Protein AF-A0A0M3HJ71-F1 (afdb_monomer_lite)

Radius of gyration: 14.86 Å; chains: 1; bounding box: 36×26×31 Å

Organism: Ascaris lumbricoides (NCBI:txid6252)

InterPro domains:
  IPR035979 RNA-binding domain superfamily [SSF54928] (25-64)
  IPR051847 RNA Processing and Spliceosome Component [PTHR45880] (1-60)

Secondary structure (DSSP, 8-state):
--HHHHHHHHHHHHHHHHHTT--SSSS-SGGGGGTT----------TT--HHHHHHHHTTT--SS-------

Sequence (72 aa):
MNPITNIRNQNKITTRELELGVIGGSGKSWHDKYANSAWIYIGGLPYDLNEGDIITVFSQLALFPSFFFSFD

Structure (mmCIF, N/CA/C/O backbone):
data_AF-A0A0M3HJ71-F1
#
_entry.id   AF-A0A0M3HJ71-F1
#
loop_
_atom_site.group_PDB
_atom_site.id
_atom_site.type_symbol
_atom_site.label_atom_id
_atom_site.label_alt_id
_atom_site.label_comp_id
_atom_site.label_asym_id
_atom_site.label_entity_id
_atom_site.label_seq_id
_atom_site.pdbx_PDB_ins_code
_atom_site.Cartn_x
_atom_site.Cartn_y
_atom_site.Cartn_z
_atom_site.occupancy
_atom_site.B_iso_or_equiv
_atom_site.auth_seq_id
_atom_site.auth_comp_id
_atom_site.auth_asym_id
_atom_site.auth_atom_id
_atom_site.pdbx_PDB_model_num
ATOM 1 N N . MET A 1 1 ? 0.505 -7.338 14.922 1.00 50.31 1 MET A N 1
ATOM 2 C CA . MET A 1 1 ? 1.051 -6.329 13.983 1.00 50.31 1 MET A CA 1
ATOM 3 C C . MET A 1 1 ? 0.024 -5.208 13.871 1.00 50.31 1 MET A C 1
ATOM 5 O O . MET A 1 1 ? -1.142 -5.530 13.700 1.00 50.31 1 MET A O 1
ATOM 9 N N . ASN A 1 2 ? 0.389 -3.934 14.054 1.00 71.50 2 ASN A N 1
ATOM 10 C CA . ASN A 1 2 ? -0.595 -2.843 14.002 1.00 71.50 2 ASN A CA 1
ATOM 11 C C . ASN A 1 2 ? -0.860 -2.450 12.528 1.00 71.50 2 ASN A C 1
ATOM 13 O O . ASN A 1 2 ? 0.087 -2.031 11.856 1.00 71.50 2 ASN A O 1
ATOM 17 N N . PRO A 1 3 ? -2.101 -2.545 12.015 1.00 64.19 3 PRO A N 1
ATOM 18 C CA . PRO A 1 3 ? -2.409 -2.295 10.602 1.00 64.19 3 PRO A CA 1
ATOM 19 C C . PRO A 1 3 ? -2.024 -0.880 10.138 1.00 64.19 3 PRO A C 1
ATOM 21 O O . PRO A 1 3 ? -1.525 -0.706 9.028 1.00 64.19 3 PRO A O 1
ATOM 24 N N . ILE A 1 4 ? -2.111 0.121 11.021 1.00 74.56 4 ILE A N 1
ATOM 25 C CA . ILE A 1 4 ? -1.717 1.507 10.719 1.00 74.56 4 ILE A CA 1
ATOM 26 C C . ILE A 1 4 ? -0.205 1.629 10.497 1.00 74.56 4 ILE A C 1
ATOM 28 O O . ILE A 1 4 ? 0.257 2.439 9.691 1.00 74.56 4 ILE A O 1
ATOM 32 N N . THR A 1 5 ? 0.594 0.813 11.186 1.00 79.00 5 THR A N 1
ATOM 33 C CA . THR A 1 5 ? 2.054 0.835 11.012 1.00 79.00 5 THR A CA 1
ATOM 34 C C . THR A 1 5 ? 2.479 0.265 9.662 1.00 79.00 5 THR A C 1
ATOM 36 O O . THR A 1 5 ? 3.430 0.774 9.074 1.00 79.00 5 THR A O 1
ATOM 39 N N . ASN A 1 6 ? 1.735 -0.708 9.124 1.00 81.69 6 ASN A N 1
ATOM 40 C CA . ASN A 1 6 ? 2.033 -1.292 7.818 1.00 81.69 6 ASN A CA 1
ATOM 41 C C . ASN A 1 6 ? 1.762 -0.296 6.680 1.00 81.69 6 ASN A C 1
ATOM 43 O O . ASN A 1 6 ? 2.628 -0.078 5.837 1.00 81.69 6 ASN A O 1
ATOM 47 N N . ILE A 1 7 ? 0.623 0.405 6.739 1.00 83.69 7 ILE A N 1
ATOM 48 C CA . ILE A 1 7 ? 0.266 1.469 5.783 1.00 83.69 7 ILE A CA 1
ATOM 49 C C . ILE A 1 7 ? 1.337 2.570 5.779 1.00 83.69 7 ILE A C 1
ATOM 51 O O . ILE A 1 7 ? 1.812 2.997 4.728 1.00 83.69 7 ILE A O 1
ATOM 55 N N . ARG A 1 8 ? 1.787 3.000 6.966 1.00 85.44 8 ARG A N 1
ATOM 56 C CA . ARG A 1 8 ? 2.852 4.009 7.089 1.00 85.44 8 ARG A CA 1
ATOM 57 C C . ARG A 1 8 ? 4.181 3.538 6.504 1.00 85.44 8 ARG A C 1
ATOM 59 O O . ARG A 1 8 ? 4.895 4.348 5.920 1.00 85.44 8 ARG A O 1
ATOM 66 N N . ASN A 1 9 ? 4.528 2.266 6.668 1.00 85.81 9 ASN A N 1
ATOM 67 C CA . ASN A 1 9 ? 5.764 1.718 6.116 1.00 85.81 9 ASN A CA 1
ATOM 68 C C . ASN A 1 9 ? 5.711 1.643 4.588 1.00 85.81 9 ASN A C 1
ATOM 70 O O . ASN A 1 9 ? 6.680 2.023 3.936 1.00 85.81 9 ASN A O 1
ATOM 74 N N . GLN A 1 10 ? 4.575 1.238 4.021 1.00 84.25 10 GLN A N 1
ATOM 75 C CA . GLN A 1 10 ? 4.391 1.176 2.573 1.00 84.25 10 GLN A CA 1
ATOM 76 C C . GLN A 1 10 ? 4.459 2.571 1.933 1.00 84.25 10 GLN A C 1
ATOM 78 O O . GLN A 1 10 ? 5.188 2.761 0.963 1.00 84.25 10 GLN A O 1
ATOM 83 N N . ASN A 1 11 ? 3.833 3.579 2.551 1.00 86.31 11 ASN A N 1
ATOM 84 C CA . ASN A 1 11 ? 3.944 4.969 2.095 1.00 86.31 11 ASN A CA 1
ATOM 85 C C . ASN A 1 11 ? 5.392 5.478 2.123 1.00 86.31 11 ASN A C 1
ATOM 87 O O . ASN A 1 11 ? 5.832 6.109 1.168 1.00 86.31 11 ASN A O 1
ATOM 91 N N . LYS A 1 12 ? 6.159 5.164 3.177 1.00 87.88 12 LYS A N 1
ATOM 92 C CA . LYS A 1 12 ? 7.582 5.539 3.265 1.00 87.88 12 LYS A CA 1
ATOM 93 C C . LYS A 1 12 ? 8.422 4.925 2.145 1.00 87.88 12 LYS A C 1
ATOM 95 O O . LYS A 1 12 ? 9.321 5.592 1.641 1.00 87.88 12 LYS A O 1
ATOM 100 N N . ILE A 1 13 ? 8.153 3.672 1.775 1.00 84.81 13 ILE A N 1
ATOM 101 C CA . ILE A 1 13 ? 8.846 3.001 0.667 1.00 84.81 13 ILE A CA 1
ATOM 102 C C . ILE A 1 13 ? 8.544 3.733 -0.641 1.00 84.81 13 ILE A C 1
ATOM 104 O O . ILE A 1 13 ? 9.477 4.116 -1.339 1.00 84.81 13 ILE A O 1
ATOM 108 N N . THR A 1 14 ? 7.270 4.020 -0.919 1.00 84.12 14 THR A N 1
ATOM 109 C CA . THR A 1 14 ? 6.863 4.759 -2.122 1.00 84.12 14 THR A CA 1
ATOM 110 C C . THR A 1 14 ? 7.486 6.156 -2.184 1.00 84.12 14 THR A C 1
ATOM 112 O O . THR A 1 14 ? 8.012 6.538 -3.225 1.00 84.12 14 THR A O 1
ATOM 115 N N . THR A 1 15 ? 7.494 6.917 -1.082 1.00 85.50 15 THR A N 1
ATOM 116 C CA . THR A 1 15 ? 8.142 8.242 -1.041 1.00 85.50 15 THR A CA 1
ATOM 117 C C . THR A 1 15 ? 9.637 8.142 -1.330 1.00 85.50 15 THR A C 1
ATOM 119 O O . THR A 1 15 ? 10.161 8.916 -2.125 1.00 85.50 15 THR A O 1
ATOM 122 N N . ARG A 1 16 ? 10.318 7.148 -0.751 1.00 84.94 16 ARG A N 1
ATOM 123 C CA . ARG A 1 16 ? 11.746 6.921 -0.991 1.00 84.94 16 ARG A CA 1
ATOM 124 C C . ARG A 1 16 ? 12.038 6.519 -2.437 1.00 84.94 16 ARG A C 1
ATOM 126 O O . ARG A 1 16 ? 13.040 6.952 -2.994 1.00 84.94 16 ARG A O 1
ATOM 133 N N . GLU A 1 17 ? 11.192 5.700 -3.055 1.00 81.06 17 GLU A N 1
ATOM 134 C CA . GLU A 1 17 ? 11.326 5.356 -4.477 1.00 81.06 17 GLU A CA 1
ATOM 135 C C . GLU A 1 17 ? 11.126 6.570 -5.389 1.00 81.06 17 GLU A C 1
ATOM 137 O O . GLU A 1 17 ? 11.843 6.708 -6.384 1.00 81.06 17 GLU A O 1
ATOM 142 N N . LEU A 1 18 ? 10.202 7.466 -5.024 1.00 81.81 18 LEU A N 1
ATOM 143 C CA . LEU A 1 18 ? 9.958 8.719 -5.733 1.00 81.81 18 LEU A CA 1
ATOM 144 C C . LEU A 1 18 ? 11.175 9.656 -5.653 1.00 81.81 18 LEU A C 1
ATOM 146 O O . LEU A 1 18 ? 11.614 10.175 -6.674 1.00 81.81 18 LEU A O 1
ATOM 150 N N . GLU A 1 19 ? 11.753 9.821 -4.458 1.00 83.19 19 GLU A N 1
ATOM 151 C CA . GLU A 1 19 ? 12.968 10.622 -4.226 1.00 83.19 19 GLU A CA 1
ATOM 152 C C . GLU A 1 19 ? 14.185 10.080 -4.986 1.00 83.19 19 GLU A C 1
ATOM 154 O O . GLU A 1 19 ? 14.999 10.847 -5.495 1.00 83.19 19 GLU A O 1
ATOM 159 N N . LEU A 1 20 ? 14.307 8.753 -5.085 1.00 80.75 20 LEU A N 1
ATOM 160 C CA . LEU A 1 20 ? 15.388 8.087 -5.814 1.00 80.75 20 LEU A CA 1
ATOM 161 C C . LEU A 1 20 ? 15.160 8.046 -7.336 1.00 80.75 20 LEU A C 1
ATOM 163 O O . LEU A 1 20 ? 16.038 7.583 -8.062 1.00 80.75 20 LEU A O 1
ATOM 167 N N . GLY A 1 21 ? 14.003 8.503 -7.829 1.00 72.94 21 GLY A N 1
ATOM 168 C CA . GLY A 1 21 ? 13.683 8.529 -9.257 1.00 72.94 21 GLY A CA 1
ATOM 169 C C . GLY A 1 21 ? 13.545 7.141 -9.893 1.00 72.94 21 GLY A C 1
ATOM 170 O O . GLY A 1 21 ? 13.731 6.999 -11.097 1.00 72.94 21 GLY A O 1
ATOM 171 N N . VAL A 1 22 ? 13.207 6.104 -9.116 1.00 68.50 22 VAL A N 1
ATOM 172 C CA . VAL A 1 22 ? 13.103 4.698 -9.580 1.00 68.50 22 VAL A CA 1
ATOM 173 C C . VAL A 1 22 ? 11.764 4.432 -10.301 1.00 68.50 22 VAL A C 1
ATOM 175 O O . VAL A 1 22 ? 11.276 3.308 -10.396 1.00 68.50 22 VAL A O 1
ATOM 178 N N . ILE A 1 23 ? 11.140 5.479 -10.838 1.00 58.97 23 ILE A N 1
ATOM 179 C CA . ILE A 1 23 ? 9.782 5.436 -11.374 1.00 58.97 23 ILE A CA 1
ATOM 180 C C . ILE A 1 23 ? 9.828 4.941 -12.829 1.00 58.97 23 ILE A C 1
ATOM 182 O O . ILE A 1 23 ? 10.336 5.628 -13.710 1.00 58.97 23 ILE A O 1
ATOM 186 N N . GLY A 1 24 ? 9.258 3.761 -13.092 1.00 54.75 24 GLY A N 1
ATOM 187 C CA . GLY A 1 24 ? 8.716 3.440 -14.419 1.00 54.75 24 GLY A CA 1
ATOM 188 C C . GLY A 1 24 ? 9.576 2.658 -15.419 1.00 54.75 24 GLY A C 1
ATOM 189 O O . GLY A 1 24 ? 9.239 2.683 -16.598 1.00 54.75 24 GLY A O 1
ATOM 190 N N . GLY A 1 25 ? 10.628 1.924 -15.029 1.00 51.16 25 GLY A N 1
ATOM 191 C CA . GLY A 1 25 ? 11.262 1.048 -16.037 1.00 51.16 25 GLY A CA 1
ATOM 192 C C . GLY A 1 25 ? 12.527 0.267 -15.700 1.00 51.16 25 GLY A C 1
ATOM 193 O O . GLY A 1 25 ? 13.118 -0.304 -16.608 1.00 51.16 25 GLY A O 1
ATOM 194 N N . SER A 1 26 ? 12.991 0.232 -14.449 1.00 52.00 26 SER A N 1
ATOM 195 C CA . SER A 1 26 ? 14.290 -0.390 -14.122 1.00 52.00 26 SER A CA 1
ATOM 196 C C . SER A 1 26 ? 14.219 -1.645 -13.245 1.00 52.00 26 SER A C 1
ATOM 198 O O . SER A 1 26 ? 15.222 -1.971 -12.617 1.00 52.00 26 SER A O 1
ATOM 200 N N . GLY A 1 27 ? 13.078 -2.347 -13.170 1.00 57.62 27 GLY A N 1
ATOM 201 C CA . GLY A 1 27 ? 12.966 -3.624 -12.438 1.00 57.62 27 GLY A CA 1
ATOM 202 C C . GLY A 1 27 ? 13.308 -3.535 -10.940 1.00 57.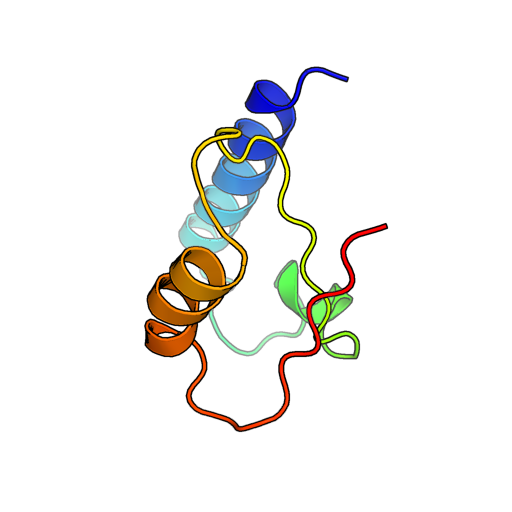62 27 GLY A C 1
ATOM 203 O O . GLY A 1 27 ? 13.740 -4.514 -10.334 1.00 57.62 27 GLY A O 1
ATOM 204 N N . LYS A 1 28 ? 13.218 -2.328 -10.371 1.00 61.59 28 LYS A N 1
ATOM 205 C CA . LYS A 1 28 ? 13.655 -1.968 -9.013 1.00 61.59 28 LYS A CA 1
ATOM 206 C C . LYS A 1 28 ? 12.531 -1.380 -8.164 1.00 61.59 28 LYS A C 1
ATOM 208 O O . LYS A 1 28 ? 12.789 -1.010 -7.022 1.00 61.59 28 LYS A O 1
ATOM 213 N N . SER A 1 29 ? 11.324 -1.262 -8.709 1.00 68.94 29 SER A N 1
ATOM 214 C CA . SER A 1 29 ? 10.168 -0.824 -7.936 1.00 68.94 29 SER A CA 1
ATOM 215 C C . SER A 1 29 ? 9.662 -1.983 -7.083 1.00 68.94 29 SER A C 1
ATOM 217 O O . SER A 1 29 ? 9.745 -3.148 -7.484 1.00 68.94 29 SER A O 1
ATOM 219 N N . TRP A 1 30 ? 9.090 -1.699 -5.915 1.00 76.12 30 TRP A N 1
ATOM 220 C CA . TRP A 1 30 ? 8.482 -2.750 -5.095 1.00 76.12 30 TRP A CA 1
ATOM 221 C C . TRP A 1 30 ? 7.353 -3.504 -5.823 1.00 76.12 30 TRP A C 1
ATOM 223 O O . TRP A 1 30 ? 7.076 -4.656 -5.484 1.00 76.12 30 TRP A O 1
ATOM 233 N N . HIS A 1 31 ? 6.748 -2.892 -6.847 1.00 76.12 31 HIS A N 1
ATOM 234 C CA . HIS A 1 31 ? 5.723 -3.497 -7.699 1.00 76.12 31 HIS A CA 1
ATOM 235 C C . HIS A 1 31 ? 6.268 -4.607 -8.605 1.00 76.12 31 HIS A C 1
ATOM 237 O O . HIS A 1 31 ? 5.541 -5.555 -8.890 1.00 76.12 31 HIS A O 1
ATOM 243 N N . ASP A 1 32 ? 7.547 -4.561 -8.993 1.00 74.94 32 ASP A N 1
ATOM 244 C CA . ASP A 1 32 ? 8.158 -5.587 -9.853 1.00 74.94 32 ASP A CA 1
ATOM 245 C C . ASP A 1 32 ? 8.164 -6.966 -9.173 1.00 74.94 32 ASP A C 1
ATOM 247 O O . ASP A 1 32 ? 8.045 -8.003 -9.825 1.00 74.94 32 ASP A O 1
ATOM 251 N N . LYS A 1 33 ? 8.207 -6.989 -7.835 1.00 79.12 33 LYS A N 1
ATOM 252 C CA . LYS A 1 33 ? 8.092 -8.220 -7.043 1.00 79.12 33 LYS A CA 1
ATOM 253 C C . LYS A 1 33 ? 6.713 -8.881 -7.167 1.00 79.12 33 LYS A C 1
ATOM 255 O O . LYS A 1 33 ? 6.610 -10.096 -7.020 1.00 79.12 33 LYS A O 1
ATOM 260 N N . TYR A 1 34 ? 5.674 -8.092 -7.434 1.00 75.69 34 TYR A N 1
ATOM 261 C CA . TYR A 1 34 ? 4.282 -8.534 -7.538 1.00 75.69 34 TYR A CA 1
ATOM 262 C C . TYR A 1 34 ? 3.773 -8.555 -8.985 1.00 75.69 34 TYR A C 1
ATOM 264 O O . TYR A 1 34 ? 2.587 -8.773 -9.206 1.00 75.69 34 TYR A O 1
ATOM 272 N N . ALA A 1 35 ? 4.654 -8.390 -9.979 1.00 75.31 35 ALA A N 1
ATOM 273 C CA . ALA A 1 35 ? 4.279 -8.329 -11.394 1.00 75.31 35 ALA A CA 1
ATOM 274 C C . ALA A 1 35 ? 3.497 -9.566 -11.884 1.00 75.31 35 ALA A C 1
ATOM 276 O O . ALA A 1 35 ? 2.659 -9.458 -12.773 1.00 75.31 35 ALA A O 1
ATOM 277 N N . ASN A 1 36 ? 3.732 -10.733 -11.273 1.00 78.38 36 ASN A N 1
ATOM 278 C CA . ASN A 1 36 ? 3.079 -11.996 -11.635 1.00 78.38 36 ASN A CA 1
ATOM 279 C C . ASN A 1 36 ? 1.810 -12.297 -10.812 1.00 78.38 36 ASN A C 1
ATOM 281 O O . ASN A 1 36 ? 1.230 -13.371 -10.958 1.00 78.38 36 ASN A O 1
ATOM 285 N N . SER A 1 37 ? 1.384 -11.390 -9.928 1.00 75.12 37 SER A N 1
ATOM 286 C CA . SER A 1 37 ? 0.219 -11.575 -9.059 1.00 75.12 37 SER A CA 1
ATOM 287 C C . SER A 1 37 ? -0.692 -10.350 -9.102 1.00 75.12 37 SER A C 1
ATOM 289 O O . SER A 1 37 ? -0.342 -9.300 -8.574 1.00 75.12 37 SER A O 1
ATOM 291 N N . ALA A 1 38 ? -1.893 -10.504 -9.661 1.00 76.44 38 ALA A N 1
ATOM 292 C CA . ALA A 1 38 ? -2.925 -9.459 -9.681 1.00 76.44 38 ALA A CA 1
ATOM 293 C C . ALA A 1 38 ? -3.790 -9.423 -8.400 1.00 76.44 38 ALA A C 1
ATOM 295 O O . ALA A 1 38 ? -4.866 -8.832 -8.386 1.00 76.44 38 ALA A O 1
ATOM 296 N N . TRP A 1 39 ? -3.335 -10.074 -7.326 1.00 78.00 39 TRP A N 1
ATOM 297 C CA . TRP A 1 39 ? -4.063 -10.167 -6.064 1.00 78.00 39 TRP A CA 1
ATOM 298 C C . TRP A 1 39 ? -3.640 -9.050 -5.116 1.00 78.00 39 TRP A C 1
ATOM 300 O O . TRP A 1 39 ? -2.452 -8.869 -4.846 1.00 78.00 39 TRP A O 1
ATOM 310 N N . ILE A 1 40 ? -4.623 -8.333 -4.579 1.00 78.12 40 ILE A N 1
ATOM 311 C CA . ILE A 1 40 ? -4.428 -7.273 -3.590 1.00 78.12 40 ILE A CA 1
ATOM 312 C C . ILE A 1 40 ? -5.174 -7.623 -2.307 1.00 78.12 40 ILE A C 1
ATOM 314 O O . ILE A 1 40 ? -6.345 -7.987 -2.329 1.00 78.12 40 ILE A O 1
ATOM 318 N N . TYR A 1 41 ? -4.477 -7.506 -1.179 1.00 82.44 41 TYR A N 1
ATOM 319 C CA . TYR A 1 41 ? -5.068 -7.676 0.142 1.00 82.44 41 TYR A CA 1
ATOM 320 C C . TYR A 1 41 ? -5.489 -6.317 0.698 1.00 82.44 41 TYR A C 1
ATOM 322 O O . TYR A 1 41 ? -4.679 -5.387 0.757 1.00 82.44 41 TYR A O 1
ATOM 330 N N . ILE A 1 42 ? -6.739 -6.219 1.143 1.00 77.12 42 ILE A N 1
ATOM 331 C CA . ILE A 1 42 ? -7.304 -5.006 1.732 1.00 77.12 42 ILE A CA 1
ATOM 332 C C . ILE A 1 42 ? -7.747 -5.337 3.153 1.00 77.12 42 ILE A C 1
ATOM 334 O O . ILE A 1 42 ? -8.598 -6.193 3.365 1.00 77.12 42 ILE A O 1
ATOM 338 N N . GLY A 1 43 ? -7.161 -4.653 4.134 1.00 81.31 43 GLY A N 1
ATOM 339 C CA . GLY A 1 43 ? -7.504 -4.807 5.546 1.00 81.31 43 GLY A CA 1
ATOM 340 C C . GLY A 1 43 ? -7.990 -3.495 6.152 1.00 81.31 43 GLY A C 1
ATOM 341 O O . GL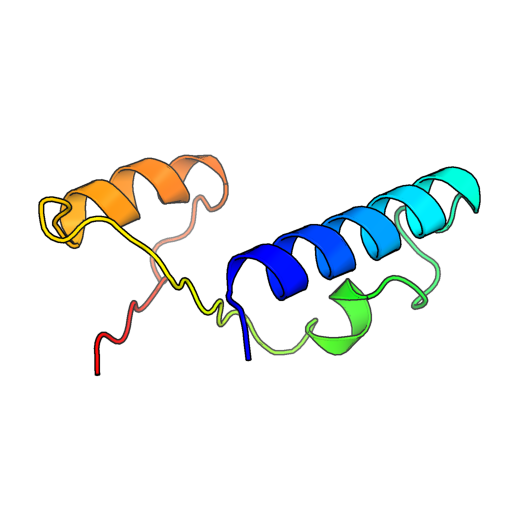Y A 1 43 ? -7.527 -2.423 5.768 1.00 81.31 43 GLY A O 1
ATOM 342 N N . GLY A 1 44 ? -8.885 -3.584 7.139 1.00 79.25 44 GLY A N 1
ATOM 343 C CA . GLY A 1 44 ? -9.416 -2.414 7.848 1.00 79.25 44 GLY A CA 1
ATOM 344 C C . GLY A 1 44 ? -10.582 -1.719 7.143 1.00 79.25 44 GLY A C 1
ATOM 345 O O . GLY A 1 44 ? -10.812 -0.537 7.390 1.00 79.25 44 GLY A O 1
ATOM 346 N N . LEU A 1 45 ? -11.302 -2.434 6.273 1.00 80.75 45 LEU A N 1
ATOM 347 C CA . LEU A 1 45 ? -12.564 -1.952 5.722 1.00 80.75 45 LEU A CA 1
ATOM 348 C C . LEU A 1 45 ? -13.612 -1.847 6.847 1.00 80.75 45 LEU A C 1
ATOM 350 O O . LEU A 1 45 ? -13.694 -2.754 7.680 1.00 80.75 45 LEU A O 1
ATOM 354 N N . PRO A 1 46 ? -14.389 -0.753 6.912 1.00 81.19 46 PRO A N 1
ATOM 355 C CA . PRO A 1 46 ? -15.529 -0.665 7.817 1.00 81.19 46 PRO A CA 1
ATOM 356 C C . PRO A 1 46 ? -16.574 -1.736 7.478 1.00 81.19 46 PRO A C 1
ATOM 358 O O . PRO A 1 46 ? -16.834 -2.002 6.307 1.00 81.19 46 PRO A O 1
ATOM 361 N N . TYR A 1 47 ? -17.183 -2.320 8.514 1.00 77.88 47 TYR A N 1
ATOM 362 C CA . TYR A 1 47 ? -18.157 -3.418 8.399 1.00 77.88 47 TYR A CA 1
ATOM 363 C C . TYR A 1 47 ? -19.440 -3.048 7.642 1.00 77.88 47 TYR A C 1
ATOM 365 O O . TYR A 1 47 ? -20.190 -3.935 7.253 1.00 77.88 47 TYR A O 1
ATOM 373 N N . ASP A 1 48 ? -19.681 -1.755 7.437 1.00 82.44 48 ASP A N 1
ATOM 374 C CA . ASP A 1 48 ? -20.856 -1.247 6.730 1.00 82.44 48 ASP A CA 1
ATOM 375 C C . ASP A 1 48 ? -20.674 -1.229 5.200 1.00 82.44 48 ASP A C 1
ATOM 377 O O . ASP A 1 48 ? -21.621 -0.921 4.480 1.00 82.44 48 ASP A O 1
ATOM 381 N N . LEU A 1 49 ? -19.467 -1.516 4.687 1.00 79.44 49 LEU A N 1
ATOM 382 C CA . LEU A 1 49 ? -19.207 -1.578 3.247 1.00 79.44 49 LEU A CA 1
ATOM 383 C C . LEU A 1 49 ? -19.541 -2.954 2.685 1.00 79.44 49 LEU A C 1
ATOM 385 O O . LEU A 1 49 ? -19.032 -3.970 3.158 1.00 79.44 49 LEU A O 1
ATOM 389 N N . ASN A 1 50 ? -20.318 -2.962 1.605 1.00 77.56 50 ASN A N 1
ATOM 390 C CA . ASN A 1 50 ? -20.623 -4.180 0.870 1.00 77.56 50 ASN A CA 1
ATOM 391 C C . ASN A 1 50 ? -19.598 -4.439 -0.240 1.00 77.56 50 ASN A C 1
ATOM 393 O O . ASN A 1 50 ? -18.933 -3.528 -0.740 1.00 77.56 50 ASN A O 1
ATOM 397 N N . GLU A 1 51 ? -19.529 -5.690 -0.696 1.00 77.50 51 GLU A N 1
ATOM 398 C CA . GLU A 1 51 ? -18.654 -6.106 -1.803 1.00 77.50 51 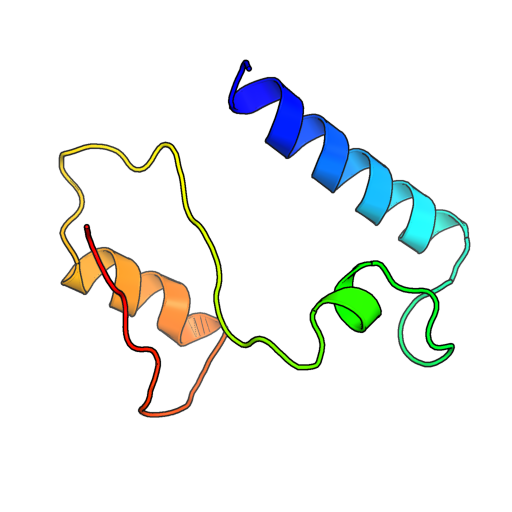GLU A CA 1
ATOM 399 C C . GLU A 1 51 ? -18.875 -5.256 -3.067 1.00 77.50 51 GLU A C 1
ATOM 401 O O . GLU A 1 51 ? -17.920 -4.868 -3.739 1.00 77.50 51 GLU A O 1
ATOM 406 N N . GLY A 1 52 ? -20.131 -4.893 -3.358 1.00 75.19 52 GLY A N 1
ATOM 407 C CA . GLY A 1 52 ? -20.487 -4.035 -4.493 1.00 75.19 52 GLY A CA 1
ATOM 408 C C . GLY A 1 52 ? -19.935 -2.608 -4.398 1.00 75.19 52 GLY A C 1
ATOM 409 O O . GLY A 1 52 ? -19.516 -2.044 -5.412 1.00 75.19 52 GLY A O 1
ATOM 410 N N . ASP A 1 53 ? -19.863 -2.038 -3.194 1.00 80.4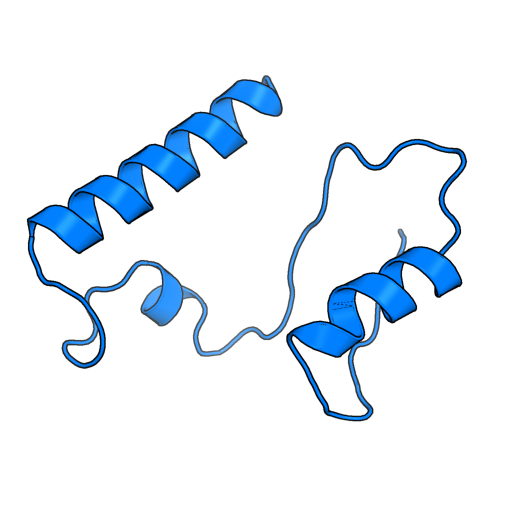4 53 ASP A N 1
ATOM 411 C CA . ASP A 1 53 ? -19.301 -0.698 -2.980 1.00 80.44 53 ASP A CA 1
ATOM 412 C C . ASP A 1 53 ? -17.784 -0.716 -3.188 1.00 80.44 53 ASP A C 1
ATOM 414 O O . ASP A 1 53 ? -17.217 0.171 -3.827 1.00 80.44 53 ASP A O 1
ATOM 418 N N . ILE A 1 54 ? -17.134 -1.783 -2.718 1.00 77.75 54 ILE A N 1
ATOM 419 C CA . ILE A 1 54 ? -15.702 -2.022 -2.910 1.00 77.75 54 ILE A CA 1
ATOM 420 C C . ILE A 1 54 ? -15.397 -2.134 -4.410 1.00 77.75 54 ILE A C 1
ATOM 422 O O . ILE A 1 54 ? -14.544 -1.406 -4.916 1.00 77.75 54 ILE A O 1
ATOM 426 N N . ILE A 1 55 ? -16.143 -2.955 -5.154 1.00 78.62 55 ILE A N 1
ATOM 427 C CA . ILE A 1 55 ? -15.980 -3.089 -6.612 1.00 78.62 55 ILE A CA 1
ATOM 428 C C . ILE A 1 55 ? -16.153 -1.735 -7.318 1.00 78.62 55 ILE A C 1
ATOM 430 O O . ILE A 1 55 ? -15.350 -1.393 -8.187 1.00 78.62 55 ILE A O 1
ATOM 434 N N . THR A 1 56 ? -17.148 -0.942 -6.915 1.00 80.81 56 THR A N 1
ATOM 435 C CA . THR A 1 56 ? -17.439 0.373 -7.515 1.00 80.81 56 THR A CA 1
ATOM 436 C C . THR A 1 56 ? -16.306 1.382 -7.302 1.00 80.81 56 THR A C 1
ATOM 438 O O . THR A 1 56 ? -15.986 2.170 -8.194 1.00 80.81 56 THR A O 1
ATOM 441 N N . VAL A 1 57 ? -15.662 1.369 -6.133 1.00 80.69 57 VAL A N 1
ATOM 442 C CA . VAL A 1 57 ? -14.503 2.235 -5.864 1.00 80.69 57 VAL A CA 1
ATOM 443 C C . VAL A 1 57 ? -13.283 1.780 -6.672 1.00 80.69 57 VAL A C 1
ATOM 445 O O . VAL A 1 57 ? -12.599 2.606 -7.279 1.00 80.69 57 VAL A O 1
ATOM 448 N N . PHE A 1 58 ? -13.018 0.472 -6.734 1.00 72.94 58 PHE A N 1
ATOM 449 C CA . PHE A 1 58 ? -11.824 -0.063 -7.399 1.00 72.94 58 PHE A CA 1
ATOM 450 C C . PHE A 1 58 ? -11.922 -0.126 -8.930 1.00 72.94 58 PHE A C 1
ATOM 452 O O . PHE A 1 58 ? -10.885 -0.121 -9.599 1.00 72.94 58 PHE A O 1
ATOM 459 N N . SER A 1 59 ? -13.123 -0.065 -9.512 1.00 72.62 59 SER A N 1
ATOM 460 C CA . SER A 1 59 ? -13.290 0.027 -10.969 1.00 72.62 59 SER A CA 1
ATOM 461 C C . SER A 1 59 ? -12.712 1.313 -11.578 1.00 72.62 59 SER A C 1
ATOM 463 O O . SER A 1 59 ? -12.514 1.377 -12.787 1.00 72.62 59 SER A O 1
ATOM 465 N N . GLN A 1 60 ? -12.406 2.336 -10.766 1.00 67.00 60 GLN A N 1
ATOM 466 C CA . GLN A 1 60 ? -11.744 3.565 -11.231 1.00 67.00 60 GLN A CA 1
ATOM 467 C C . GLN A 1 60 ? -10.291 3.334 -11.666 1.00 67.00 60 GLN A C 1
ATOM 469 O O . GLN A 1 60 ? -9.793 4.028 -12.550 1.00 67.00 60 GLN A O 1
ATOM 474 N N . LEU A 1 61 ? -9.606 2.377 -11.034 1.00 60.81 61 LEU A N 1
ATOM 475 C CA . LEU A 1 61 ? -8.191 2.087 -11.278 1.00 60.81 61 LEU A CA 1
ATOM 476 C C . LEU A 1 61 ? -7.993 0.929 -12.261 1.00 60.81 61 LEU A C 1
ATOM 478 O O . LEU A 1 61 ? -6.961 0.860 -12.924 1.00 60.81 61 LEU A O 1
ATOM 482 N N . ALA A 1 62 ? -8.970 0.027 -12.360 1.00 52.78 62 ALA A N 1
ATOM 483 C CA . ALA A 1 62 ? -8.882 -1.180 -13.167 1.00 52.78 62 ALA A CA 1
ATOM 484 C C . ALA A 1 62 ? -10.151 -1.359 -14.003 1.00 52.78 62 ALA A C 1
ATOM 486 O O . ALA A 1 62 ? -11.184 -1.818 -13.523 1.00 52.78 62 ALA A O 1
ATOM 487 N N . LEU A 1 63 ? -10.063 -1.021 -15.285 1.00 37.59 63 LEU A N 1
ATOM 488 C CA . LEU A 1 63 ? -11.138 -1.238 -16.246 1.00 37.59 63 LEU A CA 1
ATOM 489 C C . LEU A 1 63 ? -10.906 -2.584 -16.956 1.00 37.59 63 LEU A C 1
ATOM 491 O O . LEU A 1 63 ? -10.466 -2.584 -18.093 1.00 37.59 63 LEU A O 1
ATOM 495 N N . PHE A 1 64 ? -11.136 -3.730 -16.292 1.00 40.16 64 PHE A N 1
ATOM 496 C CA . PHE A 1 64 ? -11.190 -5.068 -16.928 1.00 40.16 64 PHE A CA 1
ATOM 497 C C . PHE A 1 64 ? -12.091 -6.054 -16.131 1.00 40.16 64 PHE A C 1
ATOM 499 O O . PHE A 1 64 ? -12.195 -5.941 -14.910 1.00 40.16 64 PHE A O 1
ATOM 506 N N . PRO A 1 65 ? -12.740 -7.039 -16.792 1.00 43.31 65 PRO A N 1
ATOM 507 C CA . PRO A 1 65 ? -13.896 -7.802 -16.302 1.00 43.31 65 PRO A CA 1
ATOM 508 C C . PRO A 1 65 ? -13.564 -8.989 -15.374 1.00 43.31 65 PRO A C 1
ATOM 510 O O . PRO A 1 65 ? -14.313 -9.963 -15.331 1.00 43.31 65 PRO A O 1
ATOM 513 N N . SER A 1 66 ? -12.430 -8.996 -14.666 1.00 40.28 66 SER A N 1
ATOM 514 C CA . SER A 1 66 ? -11.983 -10.207 -13.945 1.00 40.28 66 SER A CA 1
ATOM 515 C C . SER A 1 66 ? -11.191 -9.928 -12.665 1.00 40.28 66 SER A C 1
ATOM 517 O O . SER A 1 66 ? -10.207 -10.605 -12.385 1.00 40.28 66 SER A O 1
ATOM 519 N N . PHE A 1 67 ? -11.617 -8.950 -11.864 1.00 49.09 67 PHE A N 1
ATOM 520 C CA . PHE A 1 67 ? -11.223 -8.911 -10.454 1.00 49.09 67 PHE A CA 1
ATOM 521 C C . PHE A 1 67 ? -12.122 -9.870 -9.668 1.00 49.09 67 PHE A C 1
ATOM 523 O O . PHE A 1 67 ? -13.287 -9.577 -9.415 1.00 49.09 67 PHE A O 1
ATOM 530 N N . PHE A 1 68 ? -11.590 -11.042 -9.323 1.00 46.28 68 PHE A N 1
ATOM 531 C CA . PHE A 1 68 ? -12.238 -11.969 -8.401 1.00 46.28 68 PHE A CA 1
AT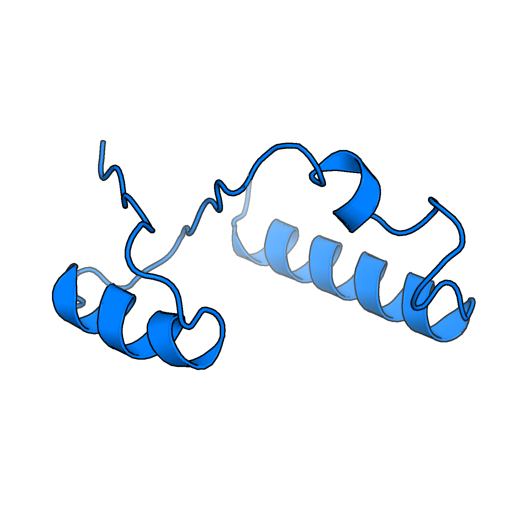OM 532 C C . PHE A 1 68 ? -11.845 -11.560 -6.978 1.00 46.28 68 PHE A C 1
ATOM 534 O O . PHE A 1 68 ? -10.708 -11.772 -6.564 1.00 46.28 68 PHE A O 1
ATOM 541 N N . PHE A 1 69 ? -12.754 -10.914 -6.247 1.00 53.16 69 PHE A N 1
ATOM 542 C CA . PHE A 1 69 ? -12.574 -10.679 -4.816 1.00 53.16 69 PHE A CA 1
ATOM 543 C C . PHE A 1 69 ? -12.917 -11.975 -4.078 1.00 53.16 69 PHE A C 1
ATOM 545 O O . PHE A 1 69 ? -14.045 -12.450 -4.156 1.00 53.16 69 PHE A O 1
ATOM 552 N N . SER A 1 70 ? -11.936 -12.565 -3.396 1.00 48.66 70 SER A N 1
ATOM 553 C CA . SER A 1 70 ? -12.164 -13.688 -2.484 1.00 48.66 70 SER A CA 1
ATOM 554 C C . SER A 1 70 ? -12.262 -13.124 -1.071 1.00 48.66 70 SER A C 1
ATOM 556 O O . SER A 1 70 ? -11.249 -12.694 -0.518 1.00 48.66 70 SER A O 1
ATOM 558 N N . PHE A 1 71 ? -13.474 -13.080 -0.520 1.00 47.06 71 PHE A N 1
ATOM 559 C CA . PHE A 1 71 ? -13.700 -12.888 0.910 1.00 47.06 71 PHE A CA 1
ATOM 560 C C . PHE A 1 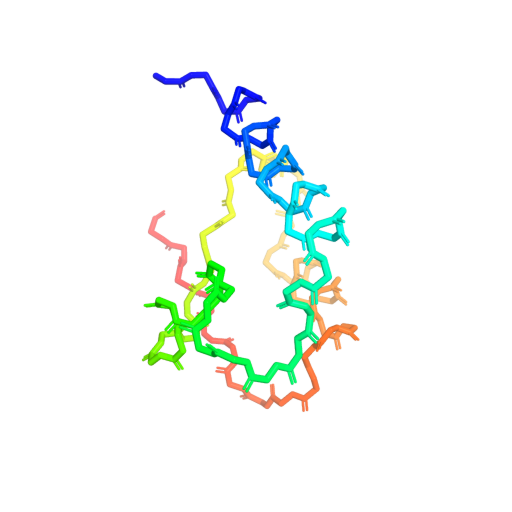71 ? -13.685 -14.279 1.555 1.00 47.06 71 PHE A C 1
ATOM 562 O O . PHE A 1 71 ? -14.643 -15.034 1.402 1.00 47.06 71 PHE A O 1
ATOM 569 N N . ASP A 1 72 ? -12.562 -14.646 2.175 1.00 47.06 72 ASP A N 1
ATOM 570 C CA . ASP A 1 72 ? -12.531 -15.715 3.190 1.00 47.06 72 ASP A CA 1
ATOM 571 C C . ASP A 1 72 ? -13.050 -15.170 4.532 1.00 47.06 72 ASP A C 1
ATOM 573 O O . ASP A 1 72 ? -12.754 -13.986 4.838 1.00 47.06 72 ASP A O 1
#

Foldseek 3Di:
DDPVVVVVVVVVLVVVCVVVVVPDDDCPRPCNVCVVPPDDDDPDDPPPDDPVNVCVVCCVPDVDDDDDDDDD

pLDDT: mean 71.11, std 13.73, range [37.59, 87.88]